Protein AF-A0AAW9L983-F1 (afdb_monomer_lite)

Foldseek 3Di:
DVLVVLLVQLLVVQVVDPDKDALLVSLLSSLCVPPVDHSVPPVSSVVSSVCCLPPRVVVCVVVVQWDADSPRRIIHGDDD

Sequence (80 aa):
MLSNQRRRVALVTLSDASTPLDLETCAELIAERESGVDATDESVRNRVAATLHHVHFPKLSEFGMIDYDADANRVESVAD

Structure (mmCIF, N/CA/C/O backbone):
data_AF-A0AAW9L983-F1
#
_entry.id   AF-A0AAW9L983-F1
#
loop_
_atom_site.group_PDB
_atom_site.id
_atom_site.type_symbol
_atom_site.label_atom_id
_atom_site.label_alt_id
_atom_site.label_comp_id
_atom_site.label_asym_id
_atom_site.label_entity_id
_atom_site.label_seq_id
_atom_site.pdbx_PDB_ins_code
_atom_site.Cartn_x
_atom_site.Cartn_y
_atom_site.Cartn_z
_atom_site.occupancy
_atom_site.B_iso_or_equiv
_atom_site.auth_seq_id
_atom_site.auth_comp_id
_atom_site.auth_asym_id
_atom_site.auth_atom_id
_atom_site.pdbx_PDB_model_num
ATOM 1 N N . MET A 1 1 ? 15.340 -9.609 6.650 1.00 59.09 1 MET A N 1
ATOM 2 C CA . MET A 1 1 ? 15.832 -9.189 5.322 1.00 59.09 1 MET A CA 1
ATOM 3 C C . MET A 1 1 ? 14.632 -8.784 4.477 1.00 59.09 1 MET A C 1
ATOM 5 O O . MET A 1 1 ? 13.653 -9.511 4.517 1.00 59.09 1 MET A O 1
ATOM 9 N N . LEU A 1 2 ? 14.657 -7.589 3.875 1.00 60.75 2 LEU A N 1
ATOM 1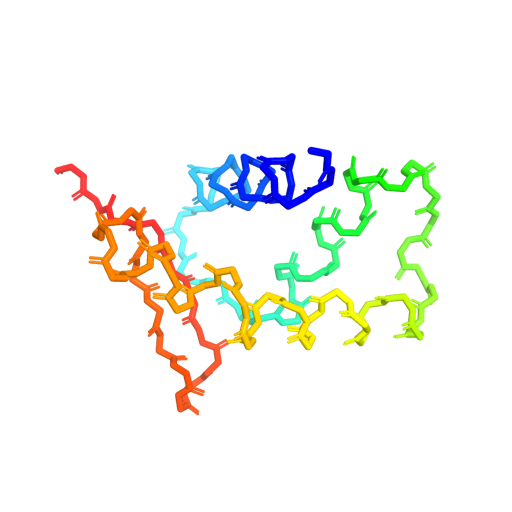0 C CA . LEU A 1 2 ? 13.582 -6.878 3.142 1.00 60.75 2 LEU A CA 1
ATOM 11 C C . LEU A 1 2 ? 12.190 -6.768 3.799 1.00 60.75 2 LEU A C 1
ATOM 13 O O . LEU A 1 2 ? 11.731 -5.653 3.983 1.00 60.75 2 LEU A O 1
ATOM 17 N N . SER A 1 3 ? 11.538 -7.835 4.267 1.00 69.94 3 SER A N 1
ATOM 18 C CA . SER A 1 3 ? 10.186 -7.751 4.851 1.00 69.94 3 SER A CA 1
ATOM 19 C C . SER A 1 3 ? 10.092 -6.861 6.099 1.00 69.94 3 SER A C 1
ATOM 21 O O . SER A 1 3 ? 9.100 -6.162 6.278 1.00 69.94 3 SER A O 1
ATOM 23 N N . ASN A 1 4 ? 11.121 -6.860 6.957 1.00 80.12 4 ASN A N 1
ATOM 24 C CA . ASN A 1 4 ? 11.194 -5.939 8.103 1.00 80.12 4 ASN A CA 1
ATOM 25 C C . ASN A 1 4 ? 11.583 -4.514 7.690 1.00 80.12 4 ASN A C 1
ATOM 27 O O . ASN A 1 4 ? 11.160 -3.566 8.342 1.00 80.12 4 ASN A O 1
ATOM 31 N N . GLN A 1 5 ? 12.361 -4.368 6.614 1.00 83.38 5 GLN A N 1
ATOM 32 C CA . GLN A 1 5 ? 12.714 -3.054 6.085 1.00 83.38 5 GLN A CA 1
ATOM 33 C C . GLN A 1 5 ? 11.481 -2.395 5.468 1.00 83.38 5 GLN A C 1
ATOM 35 O O . GLN A 1 5 ? 11.142 -1.285 5.851 1.00 83.38 5 GLN A O 1
ATOM 40 N N . ARG A 1 6 ? 10.745 -3.116 4.619 1.00 86.62 6 ARG A N 1
ATOM 41 C CA . ARG A 1 6 ? 9.532 -2.626 3.964 1.00 86.62 6 ARG A CA 1
ATOM 42 C C . ARG A 1 6 ? 8.454 -2.210 4.955 1.00 86.62 6 ARG A C 1
ATOM 44 O O . ARG A 1 6 ? 7.874 -1.148 4.802 1.00 86.62 6 ARG A O 1
ATOM 51 N N . ARG A 1 7 ? 8.232 -2.992 6.021 1.00 88.81 7 ARG A N 1
ATOM 52 C CA . ARG A 1 7 ? 7.326 -2.594 7.117 1.00 88.81 7 ARG A CA 1
ATOM 53 C C . ARG A 1 7 ? 7.766 -1.297 7.785 1.00 88.81 7 ARG A C 1
ATOM 55 O O . ARG A 1 7 ? 6.936 -0.442 8.044 1.00 88.81 7 ARG A O 1
ATOM 62 N N . ARG A 1 8 ? 9.065 -1.144 8.055 1.00 89.44 8 ARG A N 1
ATOM 63 C CA . ARG A 1 8 ? 9.598 0.075 8.668 1.00 89.44 8 ARG A CA 1
ATOM 64 C C . ARG A 1 8 ? 9.435 1.282 7.749 1.00 89.44 8 ARG A C 1
ATOM 66 O O . ARG A 1 8 ? 9.006 2.324 8.219 1.00 89.44 8 ARG A O 1
ATOM 73 N N . VAL A 1 9 ? 9.745 1.130 6.462 1.00 89.81 9 VAL A N 1
ATOM 74 C CA . VAL A 1 9 ? 9.553 2.190 5.464 1.00 89.81 9 VAL A CA 1
ATOM 75 C C . VAL A 1 9 ? 8.071 2.542 5.352 1.00 89.81 9 VAL A C 1
ATOM 77 O O . VAL A 1 9 ? 7.747 3.717 5.407 1.00 89.81 9 VAL A O 1
ATOM 80 N N . ALA A 1 10 ? 7.178 1.550 5.297 1.00 90.44 10 ALA A N 1
ATOM 81 C CA . ALA A 1 10 ? 5.736 1.776 5.265 1.00 90.44 10 ALA A CA 1
ATOM 82 C C . ALA A 1 10 ? 5.240 2.579 6.473 1.00 90.44 10 ALA A C 1
ATOM 84 O O . ALA A 1 10 ? 4.526 3.556 6.290 1.00 90.44 10 ALA A O 1
ATOM 85 N N . LEU A 1 11 ? 5.658 2.213 7.688 1.00 91.81 11 LEU A N 1
ATOM 86 C CA . LEU A 1 11 ? 5.274 2.945 8.896 1.00 91.81 11 LEU A CA 1
ATOM 87 C C . LEU A 1 11 ? 5.776 4.389 8.868 1.00 91.81 11 LEU A C 1
ATOM 89 O O . LEU A 1 11 ? 4.988 5.289 9.106 1.00 91.81 11 LEU A O 1
ATOM 93 N N . VAL A 1 12 ? 7.043 4.621 8.508 1.00 91.00 12 VAL A N 1
ATOM 94 C CA . VAL A 1 12 ? 7.585 5.988 8.398 1.00 91.00 12 VAL A CA 1
ATOM 95 C C . VAL A 1 12 ? 6.823 6.801 7.349 1.00 91.00 12 VAL A C 1
ATOM 97 O O . VAL A 1 12 ? 6.453 7.936 7.616 1.00 91.00 12 VAL A O 1
ATOM 100 N N . THR A 1 13 ? 6.552 6.219 6.178 1.00 90.81 13 THR A N 1
ATOM 101 C CA . THR A 1 13 ? 5.786 6.883 5.115 1.00 90.81 13 THR A CA 1
ATOM 102 C C . THR A 1 13 ? 4.383 7.276 5.579 1.00 90.81 13 THR A C 1
ATOM 104 O O . THR A 1 13 ? 3.915 8.355 5.234 1.00 90.81 13 THR A O 1
ATOM 107 N N . LEU A 1 14 ? 3.719 6.425 6.363 1.00 91.25 14 LEU A N 1
ATOM 108 C CA . LEU A 1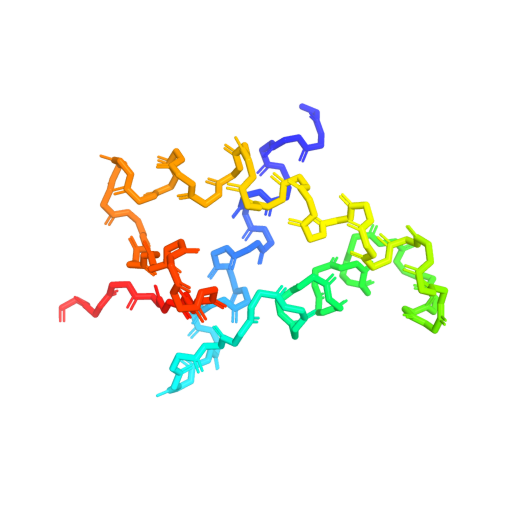 14 ? 2.382 6.704 6.891 1.00 91.25 14 LEU A CA 1
ATOM 109 C C . LEU A 1 14 ? 2.408 7.708 8.045 1.00 91.25 14 LEU A C 1
ATOM 111 O O . LEU A 1 14 ? 1.504 8.524 8.136 1.00 91.25 14 LEU A O 1
ATOM 115 N N . SER A 1 15 ? 3.443 7.695 8.888 1.00 89.62 15 SER A N 1
ATOM 116 C CA . SER A 1 15 ? 3.616 8.690 9.954 1.00 89.62 15 SER A CA 1
ATOM 117 C C . SER A 1 15 ? 3.834 10.109 9.418 1.00 89.62 15 SER A C 1
ATOM 119 O O . SER A 1 15 ? 3.464 11.071 10.084 1.00 89.62 15 SER A O 1
ATOM 121 N N . ASP A 1 16 ? 4.430 10.243 8.229 1.00 86.69 16 ASP A N 1
ATOM 122 C CA . ASP A 1 16 ? 4.618 11.535 7.556 1.00 86.69 16 ASP A CA 1
ATOM 123 C C . ASP A 1 16 ? 3.316 12.042 6.887 1.00 86.69 16 ASP A C 1
ATOM 125 O O . ASP A 1 16 ? 3.220 13.217 6.523 1.00 86.69 16 ASP A O 1
ATOM 129 N N . ALA A 1 17 ? 2.314 11.175 6.698 1.00 88.06 17 ALA A N 1
ATOM 130 C CA . ALA A 1 17 ? 1.075 11.494 5.996 1.00 88.06 17 ALA A CA 1
ATOM 131 C C . ALA A 1 17 ? 0.002 12.039 6.954 1.00 88.06 17 ALA A C 1
ATOM 133 O O . ALA A 1 17 ? -0.317 11.433 7.970 1.00 88.06 17 ALA A O 1
ATOM 134 N N . SER A 1 18 ? -0.605 13.176 6.606 1.00 83.56 18 SER A N 1
ATOM 135 C CA . SER A 1 18 ? -1.694 13.787 7.387 1.00 83.56 18 SER A CA 1
ATOM 136 C C . SER A 1 18 ? -3.094 13.315 6.981 1.00 83.56 18 SER A C 1
ATOM 138 O O . SER A 1 18 ? -4.079 13.682 7.620 1.00 83.56 18 SER A O 1
ATOM 140 N N . THR A 1 19 ? -3.195 12.535 5.906 1.00 89.12 19 THR A N 1
ATOM 141 C CA . THR A 1 19 ? -4.445 11.982 5.374 1.00 89.12 19 THR A CA 1
ATOM 142 C C . THR A 1 19 ? -4.232 10.541 4.922 1.00 89.12 19 THR A C 1
ATOM 144 O O . THR A 1 19 ? -3.105 10.206 4.543 1.00 89.12 19 THR A O 1
ATOM 147 N N . PRO A 1 20 ? -5.298 9.721 4.852 1.00 92.56 20 PRO A N 1
ATOM 148 C CA . PRO A 1 20 ? -5.214 8.390 4.266 1.00 92.56 20 PRO A CA 1
ATOM 149 C C . PRO A 1 20 ? -4.596 8.420 2.870 1.00 92.56 20 PRO A C 1
ATOM 151 O O . PRO A 1 20 ? -4.960 9.256 2.038 1.00 92.56 20 PRO A O 1
ATOM 154 N N . LEU A 1 21 ? -3.683 7.488 2.621 1.00 95.50 21 LEU A N 1
ATOM 155 C CA . LEU A 1 21 ? -3.039 7.286 1.332 1.00 95.50 21 LEU A CA 1
ATOM 156 C C . LEU A 1 21 ? -3.692 6.113 0.607 1.00 95.50 21 LEU A C 1
ATOM 158 O O . LEU A 1 21 ? -4.109 5.131 1.226 1.00 95.50 21 LEU A O 1
ATOM 162 N N . ASP A 1 22 ? -3.768 6.194 -0.716 1.00 96.38 22 ASP A N 1
ATOM 163 C CA . ASP A 1 22 ? -4.070 5.022 -1.527 1.00 96.38 22 ASP A CA 1
ATOM 164 C C . ASP A 1 22 ? -2.853 4.086 -1.631 1.00 96.38 22 ASP A C 1
ATOM 166 O O . ASP A 1 22 ? -1.689 4.484 -1.508 1.00 96.38 22 ASP A O 1
ATOM 170 N N . LEU A 1 23 ? -3.140 2.800 -1.843 1.00 95.50 23 LEU A N 1
ATOM 171 C CA . LEU A 1 23 ? -2.141 1.738 -1.949 1.00 95.50 23 LEU A CA 1
ATOM 172 C C . LEU A 1 23 ? -1.082 2.028 -3.023 1.00 95.50 23 LEU A C 1
ATOM 174 O O . LEU A 1 23 ? 0.081 1.663 -2.839 1.00 95.50 23 LEU A O 1
ATOM 178 N N . GLU A 1 24 ? -1.475 2.648 -4.134 1.00 93.75 24 GLU A N 1
ATOM 179 C CA . GLU A 1 24 ? -0.582 2.923 -5.260 1.00 93.75 24 GLU A CA 1
ATOM 180 C C . GLU A 1 24 ? 0.432 4.017 -4.907 1.00 93.75 24 GLU A C 1
ATOM 182 O O . GLU A 1 24 ? 1.634 3.813 -5.082 1.00 93.75 24 GLU A O 1
ATOM 187 N N . THR A 1 25 ? -0.028 5.106 -4.290 1.00 93.31 25 THR A N 1
ATOM 188 C CA . THR A 1 25 ? 0.814 6.179 -3.748 1.00 93.31 25 THR A CA 1
ATOM 189 C C . THR A 1 25 ? 1.772 5.635 -2.692 1.00 93.31 25 THR A C 1
ATOM 191 O O . THR A 1 25 ? 2.967 5.929 -2.708 1.00 93.31 25 THR A O 1
ATOM 194 N N . CYS A 1 26 ? 1.296 4.774 -1.785 1.00 93.75 26 CYS A N 1
ATOM 195 C CA . CYS A 1 26 ? 2.189 4.110 -0.837 1.00 93.75 26 CYS A CA 1
ATOM 196 C C . CYS A 1 26 ? 3.241 3.246 -1.538 1.00 93.75 26 CYS A C 1
ATOM 198 O O . CYS A 1 26 ? 4.401 3.243 -1.122 1.00 93.75 26 CYS A O 1
ATOM 200 N N . ALA A 1 27 ? 2.860 2.504 -2.576 1.00 93.00 27 ALA A N 1
ATOM 201 C CA . ALA A 1 27 ? 3.787 1.659 -3.314 1.00 93.00 27 ALA A CA 1
ATOM 202 C C . ALA A 1 27 ? 4.863 2.473 -4.036 1.00 93.00 27 ALA A C 1
ATOM 204 O O . ALA A 1 27 ? 6.022 2.066 -4.015 1.00 93.00 27 ALA A O 1
ATOM 205 N N . GLU A 1 28 ? 4.502 3.619 -4.612 1.00 91.75 28 GLU A N 1
ATOM 206 C CA . GLU A 1 28 ? 5.429 4.573 -5.221 1.00 91.75 28 GLU A CA 1
ATOM 207 C C . GLU A 1 28 ? 6.430 5.107 -4.191 1.00 91.75 28 GLU A C 1
ATOM 209 O O . GLU A 1 28 ? 7.626 4.839 -4.303 1.00 91.75 28 GLU A O 1
ATOM 214 N N . LEU A 1 29 ? 5.944 5.730 -3.112 1.00 90.94 29 LEU A N 1
ATOM 215 C CA . LEU A 1 29 ? 6.792 6.306 -2.060 1.00 90.94 29 LEU A CA 1
ATOM 216 C C . LEU A 1 29 ? 7.728 5.269 -1.420 1.00 90.94 29 LEU A C 1
ATOM 218 O O . LEU A 1 29 ? 8.880 5.557 -1.086 1.00 90.94 29 LEU A O 1
ATOM 222 N N . ILE A 1 30 ? 7.240 4.042 -1.218 1.00 89.94 30 ILE A N 1
ATOM 223 C CA . ILE A 1 30 ? 8.043 2.953 -0.657 1.00 89.94 30 ILE A CA 1
ATOM 224 C C . ILE A 1 30 ? 9.058 2.445 -1.688 1.00 89.94 30 ILE A C 1
ATOM 226 O O . ILE A 1 30 ? 10.202 2.194 -1.311 1.00 89.94 30 ILE A O 1
ATOM 230 N N . ALA A 1 31 ? 8.687 2.316 -2.966 1.00 88.75 31 ALA A N 1
ATOM 231 C CA . ALA A 1 31 ? 9.606 1.901 -4.025 1.00 88.75 31 ALA A CA 1
ATOM 232 C C . ALA A 1 31 ? 10.766 2.892 -4.191 1.00 88.75 31 ALA A C 1
ATOM 234 O O . ALA A 1 31 ? 11.917 2.454 -4.264 1.00 88.75 31 ALA A O 1
ATOM 235 N N . GLU A 1 32 ? 10.495 4.200 -4.166 1.00 87.88 32 GLU A N 1
ATOM 236 C CA . GLU A 1 32 ? 11.532 5.242 -4.201 1.00 87.88 32 GLU A CA 1
ATOM 237 C C . GLU A 1 32 ? 12.507 5.095 -3.029 1.00 87.88 32 GLU A C 1
ATOM 239 O O . GLU A 1 32 ? 13.728 5.040 -3.214 1.00 87.88 32 GLU A O 1
ATOM 244 N N . ARG A 1 33 ? 11.966 4.960 -1.809 1.00 85.81 33 ARG A N 1
ATOM 245 C CA . ARG A 1 33 ? 12.757 4.845 -0.574 1.00 85.81 33 ARG A CA 1
ATOM 246 C C . ARG A 1 33 ? 13.548 3.536 -0.477 1.00 85.81 33 ARG A C 1
ATOM 248 O O . ARG A 1 33 ? 14.600 3.516 0.158 1.00 85.81 33 ARG A O 1
ATOM 255 N N . GLU A 1 34 ? 13.060 2.438 -1.054 1.00 82.75 34 GLU A N 1
ATOM 256 C CA . GLU A 1 34 ? 13.748 1.139 -1.033 1.00 82.75 34 GLU A CA 1
ATOM 257 C C . GLU A 1 34 ? 14.826 1.002 -2.106 1.00 82.75 34 GLU A C 1
ATOM 259 O O . GLU A 1 34 ? 15.880 0.418 -1.843 1.00 82.75 34 GLU A O 1
ATOM 264 N N . SER A 1 35 ? 14.541 1.479 -3.315 1.00 71.12 35 SER A N 1
ATOM 265 C CA . SER A 1 35 ? 15.369 1.204 -4.489 1.00 71.12 35 SER A CA 1
ATOM 266 C C . SER A 1 35 ? 16.487 2.228 -4.645 1.00 71.12 35 SER A C 1
ATOM 268 O O . SER A 1 35 ? 17.529 1.901 -5.207 1.00 71.12 35 SER A O 1
ATOM 270 N N . GLY A 1 36 ? 16.262 3.478 -4.214 1.00 64.25 36 GLY A N 1
ATOM 271 C CA . GLY A 1 36 ? 17.096 4.617 -4.623 1.00 64.25 36 GLY A CA 1
ATOM 272 C C . GLY A 1 36 ? 17.132 4.822 -6.148 1.00 64.25 36 GLY A C 1
ATOM 273 O O . GLY A 1 36 ? 17.961 5.575 -6.651 1.00 64.25 36 GLY A O 1
ATOM 274 N N . VAL A 1 37 ? 16.261 4.116 -6.873 1.00 55.78 37 VAL A N 1
ATOM 275 C CA . VAL A 1 37 ? 16.087 4.112 -8.324 1.00 55.78 37 VAL A CA 1
ATOM 276 C C . VAL A 1 37 ? 14.672 4.604 -8.597 1.00 55.78 37 VAL A C 1
ATOM 278 O O . VAL A 1 37 ? 13.760 4.348 -7.812 1.00 55.78 37 VAL A O 1
ATOM 281 N N . ASP A 1 38 ? 14.545 5.327 -9.700 1.00 57.50 38 ASP A N 1
ATOM 282 C CA . ASP A 1 38 ? 13.359 6.032 -10.169 1.00 57.50 38 ASP A CA 1
ATOM 283 C C . ASP A 1 38 ? 12.086 5.160 -10.115 1.00 57.50 38 ASP A C 1
ATOM 285 O O . ASP A 1 38 ? 12.023 4.092 -10.730 1.00 57.50 38 ASP A O 1
ATOM 289 N N . ALA A 1 39 ? 11.06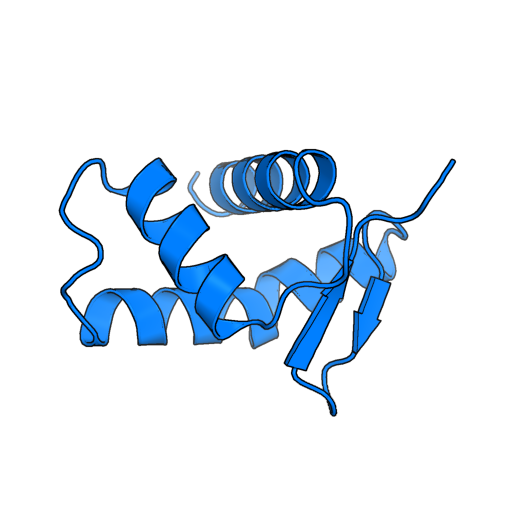1 5.607 -9.380 1.00 62.41 39 ALA A N 1
ATOM 290 C CA . ALA A 1 39 ? 9.773 4.909 -9.261 1.00 62.41 39 ALA A CA 1
ATOM 291 C C . ALA A 1 39 ? 8.897 5.011 -10.521 1.00 62.41 39 ALA A C 1
ATOM 293 O O . ALA A 1 39 ? 7.746 4.568 -10.535 1.00 62.41 39 ALA A O 1
ATOM 294 N N . THR A 1 40 ? 9.461 5.530 -11.611 1.00 69.50 40 THR A N 1
ATOM 295 C CA . THR A 1 40 ? 8.836 5.587 -12.932 1.00 69.50 40 THR A CA 1
ATOM 296 C C . THR A 1 40 ? 8.596 4.203 -13.547 1.00 69.50 40 THR A C 1
ATOM 298 O O . THR A 1 40 ? 7.755 4.084 -14.439 1.00 69.50 40 THR A O 1
ATOM 301 N N . ASP A 1 41 ? 9.249 3.136 -13.060 1.00 84.31 41 ASP A N 1
ATOM 302 C CA . ASP A 1 41 ? 8.952 1.763 -13.493 1.00 84.31 41 ASP A CA 1
ATOM 303 C C . ASP A 1 41 ? 7.651 1.231 -12.860 1.00 84.31 41 ASP A C 1
ATOM 305 O O . ASP A 1 41 ? 7.592 0.791 -11.705 1.00 84.31 41 ASP A O 1
ATOM 309 N N . GLU A 1 42 ? 6.596 1.209 -13.672 1.00 86.75 42 GLU A N 1
ATOM 310 C CA . GLU A 1 42 ? 5.281 0.667 -13.327 1.00 86.75 42 GLU A CA 1
ATOM 311 C C . GLU A 1 42 ? 5.332 -0.799 -12.858 1.00 86.75 42 GLU A C 1
ATOM 313 O O . GLU A 1 42 ? 4.606 -1.189 -11.941 1.00 86.75 42 GLU A O 1
ATOM 318 N N . SER A 1 43 ? 6.225 -1.625 -13.413 1.00 88.44 43 SER A N 1
ATOM 319 C CA . SER A 1 43 ? 6.357 -3.030 -13.003 1.00 88.44 43 SER A CA 1
ATOM 320 C C . SER A 1 43 ? 6.888 -3.155 -11.577 1.00 88.44 43 SER A C 1
ATOM 322 O O . SER A 1 43 ? 6.504 -4.075 -10.842 1.00 88.44 43 SER A O 1
ATOM 324 N N . VAL A 1 44 ? 7.764 -2.233 -11.167 1.00 87.19 44 VAL A N 1
ATOM 325 C CA . VAL A 1 44 ? 8.266 -2.160 -9.792 1.00 87.19 44 VAL A CA 1
ATOM 326 C C . VAL A 1 44 ? 7.149 -1.710 -8.856 1.00 87.19 44 VAL A C 1
ATOM 328 O O . VAL A 1 44 ? 6.892 -2.408 -7.870 1.00 87.19 44 VAL A O 1
ATOM 331 N N . ARG A 1 45 ? 6.431 -0.627 -9.192 1.00 90.00 45 ARG A N 1
ATOM 332 C CA . ARG A 1 45 ? 5.300 -0.126 -8.386 1.00 90.00 45 ARG A CA 1
ATOM 333 C C . ARG A 1 45 ? 4.230 -1.198 -8.183 1.00 90.00 45 ARG A C 1
ATOM 335 O O . ARG A 1 45 ? 3.878 -1.494 -7.043 1.00 90.00 45 ARG A O 1
ATOM 342 N N . ASN A 1 46 ? 3.817 -1.883 -9.249 1.00 91.88 46 ASN A N 1
ATOM 343 C CA . ASN A 1 46 ? 2.816 -2.952 -9.183 1.00 91.88 46 ASN A CA 1
ATOM 344 C C . ASN A 1 46 ? 3.256 -4.119 -8.286 1.00 91.88 46 ASN A C 1
ATOM 346 O O . ASN A 1 46 ? 2.465 -4.652 -7.504 1.00 91.88 46 ASN A O 1
ATOM 350 N N . ARG A 1 47 ? 4.537 -4.509 -8.340 1.00 91.69 47 ARG A N 1
ATOM 351 C CA . ARG A 1 47 ? 5.070 -5.568 -7.469 1.00 91.69 47 ARG A CA 1
ATOM 352 C C . ARG A 1 47 ? 5.097 -5.139 -6.002 1.00 91.69 47 ARG A C 1
ATOM 354 O O . ARG A 1 47 ? 4.802 -5.955 -5.121 1.00 91.69 47 ARG A O 1
ATOM 361 N N . VAL A 1 48 ? 5.468 -3.890 -5.725 1.00 91.94 48 VAL A N 1
ATOM 362 C CA . VAL A 1 48 ? 5.461 -3.345 -4.363 1.00 91.94 48 VAL A CA 1
ATOM 363 C C . VAL A 1 48 ? 4.028 -3.281 -3.839 1.00 91.94 48 VAL A C 1
ATOM 365 O O . VAL A 1 48 ? 3.779 -3.851 -2.778 1.00 91.94 48 VAL A O 1
ATOM 368 N N . ALA A 1 49 ? 3.087 -2.725 -4.606 1.00 94.81 49 ALA A N 1
ATOM 369 C CA . ALA A 1 49 ? 1.667 -2.649 -4.260 1.00 94.81 49 ALA A CA 1
ATOM 370 C C . ALA A 1 49 ? 1.083 -4.028 -3.924 1.00 94.81 49 ALA A C 1
ATOM 372 O O . ALA A 1 49 ? 0.531 -4.218 -2.841 1.00 94.81 49 ALA A O 1
ATOM 373 N N . ALA A 1 50 ? 1.302 -5.029 -4.784 1.00 95.75 50 ALA A N 1
ATOM 374 C CA . ALA A 1 50 ? 0.848 -6.398 -4.535 1.00 95.75 50 ALA A CA 1
ATOM 375 C C . ALA A 1 50 ? 1.433 -6.976 -3.234 1.00 95.75 50 ALA A C 1
ATOM 377 O O . ALA A 1 50 ? 0.739 -7.640 -2.462 1.00 95.75 50 ALA A O 1
ATOM 378 N N . THR A 1 51 ? 2.710 -6.702 -2.949 1.00 93.94 51 THR A N 1
ATOM 379 C CA . THR A 1 51 ? 3.346 -7.179 -1.712 1.00 93.94 51 THR A CA 1
ATOM 380 C C . THR A 1 51 ? 2.810 -6.445 -0.478 1.00 93.94 51 THR A C 1
ATOM 382 O O . THR A 1 51 ? 2.631 -7.059 0.575 1.00 93.94 51 THR A O 1
ATOM 385 N N . LEU A 1 52 ? 2.550 -5.139 -0.577 1.00 95.38 52 LEU A N 1
ATOM 386 C CA . LEU A 1 52 ? 1.948 -4.359 0.503 1.00 95.38 52 LEU A CA 1
ATOM 387 C C . LEU A 1 52 ? 0.551 -4.885 0.828 1.00 95.38 52 LEU A C 1
ATOM 389 O O . LEU A 1 52 ? 0.317 -5.268 1.973 1.00 95.38 52 LEU A O 1
ATOM 393 N N . HIS A 1 53 ? -0.300 -5.014 -0.188 1.00 96.94 53 HIS A N 1
ATOM 394 C CA . HIS A 1 53 ? -1.683 -5.465 -0.061 1.00 96.94 53 HIS A CA 1
ATOM 395 C C . HIS A 1 53 ? -1.801 -6.886 0.499 1.00 96.94 53 HIS A C 1
ATOM 397 O O . HIS A 1 53 ? -2.579 -7.120 1.415 1.00 96.94 53 HIS A O 1
ATOM 403 N N . HIS A 1 54 ? -1.011 -7.844 0.007 1.00 96.00 54 HIS A N 1
ATOM 404 C CA . HIS A 1 54 ? -1.181 -9.247 0.403 1.00 96.00 54 HIS A CA 1
ATOM 405 C C . HIS A 1 54 ? -0.348 -9.678 1.616 1.00 96.00 54 HIS A C 1
ATOM 407 O O . HIS A 1 54 ? -0.626 -10.721 2.207 1.00 96.00 54 HIS A O 1
ATOM 413 N N . VAL A 1 55 ? 0.707 -8.937 1.980 1.00 94.12 55 VAL A N 1
ATOM 414 C CA . VAL A 1 55 ? 1.674 -9.401 2.993 1.00 94.12 55 VAL A CA 1
ATOM 415 C C . VAL A 1 55 ? 1.885 -8.400 4.114 1.00 94.12 55 VAL A C 1
ATOM 417 O O . VAL A 1 55 ? 1.915 -8.799 5.281 1.00 94.12 55 VAL A O 1
ATOM 420 N N . HIS A 1 56 ? 2.127 -7.131 3.790 1.00 94.19 56 HIS A N 1
ATOM 421 C CA . HIS A 1 56 ? 2.583 -6.174 4.797 1.00 94.19 56 HIS A CA 1
ATOM 422 C C . HIS A 1 56 ? 1.431 -5.484 5.505 1.00 94.19 56 HIS A C 1
ATOM 424 O O . HIS A 1 56 ? 1.392 -5.551 6.731 1.00 94.19 56 HIS A O 1
ATOM 430 N N . PHE A 1 57 ? 0.506 -4.876 4.767 1.00 95.62 57 PHE A N 1
ATOM 431 C CA . PHE A 1 57 ? -0.593 -4.123 5.354 1.00 95.62 57 PHE A CA 1
ATOM 432 C C . PHE A 1 57 ? -1.546 -4.991 6.180 1.00 95.62 57 PHE A C 1
ATOM 434 O O . PHE A 1 57 ? -1.771 -4.619 7.329 1.00 95.62 57 PHE A O 1
ATOM 441 N N . PRO A 1 58 ? -1.975 -6.192 5.736 1.00 95.06 58 PRO A N 1
ATOM 442 C CA . PRO A 1 58 ? -2.809 -7.054 6.574 1.00 95.06 58 PRO A CA 1
ATOM 443 C C . PRO A 1 58 ? -2.146 -7.401 7.908 1.00 95.06 58 PRO A C 1
ATOM 445 O O . PRO A 1 58 ? -2.777 -7.340 8.952 1.00 95.06 58 PRO A O 1
ATOM 448 N N . LYS A 1 59 ? -0.838 -7.694 7.897 1.00 93.69 59 LYS A N 1
ATOM 449 C CA . LYS A 1 59 ? -0.098 -8.011 9.126 1.00 93.69 59 LYS A CA 1
ATOM 450 C C . LYS A 1 59 ? 0.083 -6.789 10.020 1.00 93.69 59 LYS A C 1
ATOM 452 O O . LYS A 1 59 ? -0.007 -6.912 11.230 1.00 93.69 59 LYS A O 1
ATOM 457 N N . LEU A 1 60 ? 0.401 -5.627 9.451 1.00 93.94 60 LEU A N 1
ATOM 458 C CA . LEU A 1 60 ? 0.557 -4.397 10.231 1.00 93.94 60 LEU A CA 1
ATOM 459 C C . LEU A 1 60 ? -0.773 -3.971 10.866 1.00 93.94 60 LEU A C 1
ATOM 461 O O . LEU A 1 60 ? -0.773 -3.572 12.027 1.00 93.94 60 LEU A O 1
ATOM 465 N N . SER A 1 61 ? -1.880 -4.121 10.137 1.00 94.81 61 SER A N 1
ATOM 466 C CA . SER A 1 61 ? -3.232 -3.861 10.632 1.00 94.81 61 SER A CA 1
ATOM 467 C C . SER A 1 61 ? -3.651 -4.864 11.712 1.00 94.81 61 SER A C 1
ATOM 469 O O . SER A 1 61 ? -4.143 -4.455 12.758 1.00 94.81 61 SER A O 1
ATOM 471 N N . GLU A 1 62 ? -3.342 -6.158 11.551 1.00 94.00 62 GLU A N 1
ATOM 472 C CA . GLU A 1 62 ? -3.567 -7.184 12.586 1.00 94.00 62 GLU A CA 1
ATOM 473 C C . GLU A 1 62 ? -2.854 -6.848 13.910 1.00 94.00 62 GLU A C 1
ATOM 475 O O . GLU A 1 62 ? -3.380 -7.111 14.990 1.00 94.00 62 GLU A O 1
ATOM 480 N N . PHE A 1 63 ? -1.673 -6.224 13.841 1.00 92.94 63 PHE A N 1
ATOM 481 C CA . PHE A 1 63 ? -0.944 -5.741 15.019 1.00 92.94 63 PHE A CA 1
ATOM 482 C C . PHE A 1 63 ? -1.369 -4.341 15.490 1.00 92.94 63 PHE A C 1
ATOM 484 O O . PHE A 1 63 ? -0.746 -3.811 16.410 1.00 92.94 63 PHE A O 1
ATOM 491 N N . GLY A 1 64 ? -2.385 -3.731 14.874 1.00 93.00 64 GLY A N 1
ATOM 492 C CA . GLY A 1 64 ? -2.882 -2.399 15.220 1.00 93.00 64 GLY A CA 1
ATOM 493 C C . GLY A 1 64 ? -1.887 -1.271 14.945 1.00 93.00 64 GLY A C 1
ATOM 494 O O . GLY A 1 64 ? -1.957 -0.236 15.591 1.00 93.00 64 GLY A O 1
ATOM 495 N N . MET A 1 65 ? -0.927 -1.470 14.035 1.00 92.75 65 MET A N 1
ATOM 496 C CA . MET A 1 65 ? 0.086 -0.455 13.710 1.00 92.75 65 MET A CA 1
ATOM 497 C C . MET A 1 65 ? -0.370 0.528 12.626 1.00 92.75 65 MET A C 1
ATOM 499 O O . MET A 1 65 ? 0.232 1.588 12.477 1.00 92.75 65 MET A O 1
ATOM 503 N N . ILE A 1 66 ? -1.376 0.154 11.835 1.00 95.19 66 ILE A N 1
ATOM 504 C CA . ILE A 1 66 ? -1.990 0.957 10.769 1.00 95.19 66 ILE A CA 1
ATOM 505 C C . ILE A 1 66 ? -3.477 0.609 10.697 1.00 95.19 66 ILE A C 1
ATOM 507 O O . ILE A 1 66 ? -3.858 -0.500 11.087 1.00 95.19 66 ILE A O 1
ATOM 511 N N . ASP A 1 67 ? -4.279 1.497 10.121 1.00 95.44 67 ASP A N 1
ATOM 512 C CA . ASP A 1 67 ? -5.602 1.139 9.617 1.00 95.44 67 ASP A CA 1
ATOM 513 C C . ASP A 1 67 ? -5.500 0.867 8.112 1.00 95.44 67 ASP A C 1
ATOM 515 O O . ASP A 1 67 ? -4.914 1.657 7.366 1.00 95.44 67 ASP A O 1
ATOM 519 N N . TYR A 1 68 ? -5.990 -0.294 7.676 1.00 96.81 68 TYR A N 1
ATOM 520 C CA . TYR A 1 68 ? -5.927 -0.706 6.280 1.00 96.81 68 TYR A CA 1
ATOM 521 C C . TYR A 1 68 ? -7.274 -1.223 5.789 1.00 96.81 68 TYR A C 1
ATOM 523 O O . TYR A 1 68 ? -7.700 -2.322 6.144 1.00 96.81 68 TYR A O 1
ATOM 531 N N . ASP A 1 69 ? -7.880 -0.460 4.884 1.00 95.88 69 ASP A N 1
ATOM 532 C CA . ASP A 1 69 ? -9.070 -0.850 4.146 1.00 95.88 69 ASP A CA 1
ATOM 533 C C . ASP A 1 69 ? -8.650 -1.496 2.817 1.00 95.88 69 ASP A C 1
ATOM 535 O O . ASP A 1 69 ? -8.256 -0.827 1.854 1.00 95.88 69 ASP A O 1
ATOM 539 N N . ALA A 1 70 ? -8.708 -2.829 2.779 1.00 93.75 70 ALA A N 1
ATOM 540 C CA . ALA A 1 70 ? -8.377 -3.620 1.598 1.00 93.75 70 ALA A CA 1
ATOM 541 C C . ALA A 1 70 ? -9.411 -3.478 0.468 1.00 93.75 70 ALA A C 1
ATOM 543 O O . ALA A 1 70 ? -9.045 -3.646 -0.695 1.00 93.75 70 ALA A O 1
ATOM 544 N N . ASP A 1 71 ? -10.667 -3.153 0.790 1.00 94.38 71 ASP A N 1
ATOM 545 C CA . ASP A 1 71 ? -11.730 -2.973 -0.201 1.00 94.38 71 ASP A CA 1
ATOM 546 C C . ASP A 1 71 ? -11.598 -1.603 -0.880 1.00 94.38 71 ASP A C 1
ATOM 548 O O . ASP A 1 71 ? -11.732 -1.484 -2.101 1.00 94.38 71 ASP A O 1
ATOM 552 N N . ALA A 1 72 ? -11.263 -0.567 -0.106 1.00 94.19 72 ALA A N 1
ATOM 553 C CA . ALA A 1 72 ? -11.007 0.779 -0.615 1.00 94.19 72 ALA A CA 1
ATOM 554 C C . ALA A 1 72 ? -9.565 0.991 -1.108 1.00 94.19 72 ALA A C 1
ATOM 556 O O . ALA A 1 72 ? -9.271 2.035 -1.695 1.00 94.19 72 ALA A O 1
ATOM 557 N N . ASN A 1 73 ? -8.660 0.035 -0.868 1.00 95.81 73 ASN A N 1
ATOM 558 C CA . ASN A 1 73 ? -7.216 0.172 -1.075 1.00 95.81 73 ASN A CA 1
ATOM 559 C C . ASN A 1 73 ? -6.639 1.439 -0.429 1.00 95.81 73 ASN A C 1
ATOM 561 O O . ASN A 1 73 ? -5.810 2.130 -1.026 1.00 95.81 73 ASN A O 1
ATOM 565 N N . ARG A 1 74 ? -7.078 1.739 0.795 1.00 96.62 74 ARG A N 1
ATOM 566 C CA . ARG A 1 74 ? -6.632 2.907 1.557 1.00 96.62 74 ARG A CA 1
ATOM 567 C C . ARG A 1 74 ? -5.971 2.502 2.852 1.00 96.62 74 ARG A C 1
ATOM 569 O O . ARG A 1 74 ? -6.364 1.530 3.485 1.00 96.62 74 ARG A O 1
ATOM 576 N N . VAL A 1 75 ? -4.960 3.267 3.229 1.00 96.06 75 VAL A N 1
ATOM 577 C CA . VAL A 1 75 ? -4.163 3.033 4.422 1.00 96.06 75 VAL A CA 1
ATOM 578 C C . VAL A 1 75 ? -3.892 4.345 5.144 1.00 96.06 75 VAL A C 1
ATOM 580 O O . VAL A 1 75 ? -3.597 5.363 4.518 1.00 96.06 75 VAL A O 1
ATOM 583 N N . GLU A 1 76 ? -3.959 4.318 6.466 1.00 94.94 76 GLU A N 1
ATOM 584 C CA . GLU A 1 76 ? -3.572 5.438 7.317 1.00 94.94 76 GLU A CA 1
ATOM 585 C C . GLU A 1 76 ? -2.840 4.961 8.573 1.00 94.94 76 GLU A C 1
ATOM 587 O O . GLU A 1 76 ? -2.907 3.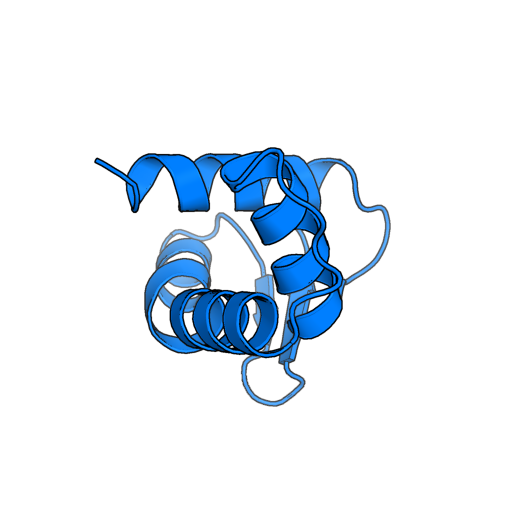791 8.966 1.00 94.94 76 GLU A O 1
ATOM 592 N N . SER A 1 77 ? -2.078 5.859 9.196 1.00 92.94 77 SER A N 1
ATOM 593 C CA . SER A 1 77 ? -1.515 5.595 10.517 1.00 92.94 77 SER A CA 1
ATOM 594 C C . SER A 1 77 ? -2.630 5.567 11.557 1.00 92.94 77 SER A C 1
ATOM 596 O O . SER A 1 77 ? -3.513 6.422 11.528 1.00 92.94 77 SER A O 1
ATOM 598 N N . VAL A 1 78 ? -2.541 4.666 12.533 1.00 87.50 78 VAL A N 1
ATOM 599 C CA . VAL A 1 78 ? -3.349 4.806 13.749 1.00 87.50 78 VAL A CA 1
ATOM 600 C C . VAL A 1 78 ? -2.919 6.084 14.475 1.00 87.50 78 VAL A C 1
ATOM 602 O O . VAL A 1 78 ? -1.731 6.284 14.730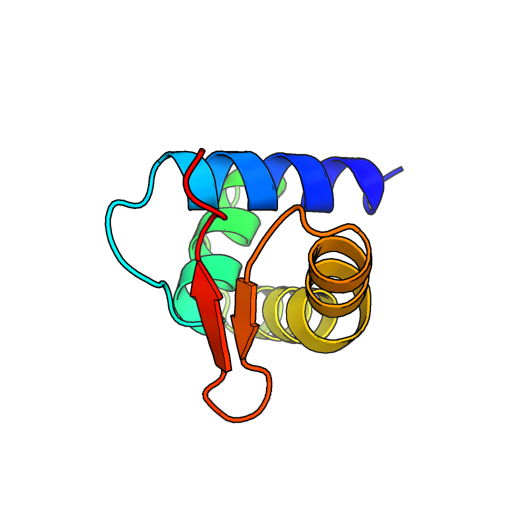 1.00 87.50 78 VAL A O 1
ATOM 605 N N . ALA A 1 79 ? -3.865 6.982 14.739 1.00 68.38 79 ALA A N 1
ATOM 606 C CA . ALA A 1 79 ? -3.618 8.136 15.596 1.00 68.38 79 ALA A CA 1
ATOM 607 C C . ALA A 1 79 ? -3.452 7.656 17.049 1.00 68.38 79 ALA A C 1
ATOM 609 O O . ALA A 1 79 ? -4.231 6.809 17.492 1.00 68.38 79 ALA A O 1
ATOM 610 N N . ASP A 1 80 ? -2.442 8.177 17.757 1.00 56.69 80 ASP A N 1
ATOM 611 C CA . ASP A 1 80 ? -2.320 8.043 19.221 1.00 56.69 80 ASP A 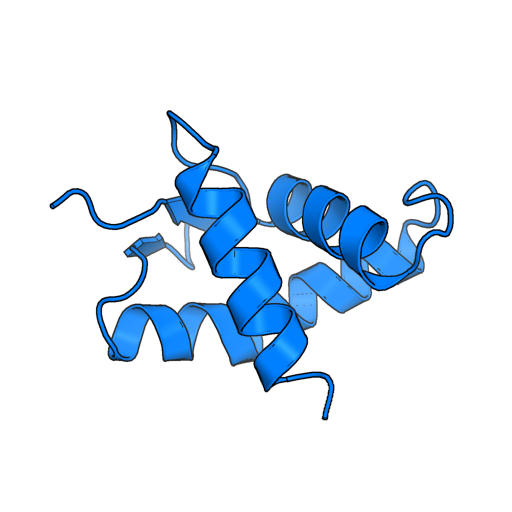CA 1
ATOM 612 C C . ASP A 1 80 ? -3.522 8.681 19.947 1.00 56.69 80 ASP A C 1
ATOM 614 O O . ASP A 1 80 ? -3.957 9.786 19.534 1.00 56.69 80 ASP A O 1
#

Secondary structure (DSSP, 8-state):
--HHHHHHHHHHHHHT-SSPEEHHHHHHHHHHHHHSS-TT-HHHHHHHHHHIIIIIHHHHHHTTSEEEETTTTEEEEPP-

pLDDT: mean 87.83, std 10.65, range [55.78, 96.94]

Radius of gyration: 11.52 Å; chains: 1; bounding box: 29×23×33 Å